Protein AF-A0A3D5X5B9-F1 (afdb_monomer_lite)

pLDDT: mean 83.39, std 9.24, range [55.5, 95.06]

Secondary structure (DSSP, 8-state):
--EEEEEEEE-TT-S-EEEEEEES-S--HHHHHHHHHTT---------SSHHHHHHHHHHHHHHHHHT-

Radius of gyration: 17.08 Å; chains: 1; bounding box: 29×20×55 Å

Sequence (69 aa):
AKILGCFITSHPNSTQIELTLKLNVTDVTSIIQTFNRYDYTVLGSFMKHDDEEDLLEDRYNLLMKYLNT

Structure (mmCIF, N/CA/C/O backbone):
data_AF-A0A3D5X5B9-F1
#
_entry.id   AF-A0A3D5X5B9-F1
#
loop_
_atom_site.group_PDB
_atom_site.id
_atom_site.type_symbol
_atom_site.label_atom_id
_atom_site.label_alt_id
_atom_site.label_comp_id
_atom_site.label_asym_id
_atom_site.label_entity_id
_atom_site.label_seq_id
_atom_site.pdbx_PDB_ins_code
_atom_site.Cartn_x
_atom_site.Cartn_y
_atom_site.Cartn_z
_atom_site.occupancy
_atom_site.B_iso_or_equiv
_atom_site.auth_seq_id
_atom_site.auth_comp_id
_atom_site.auth_asym_id
_atom_site.auth_atom_id
_atom_site.pdbx_PDB_model_num
ATOM 1 N N . ALA A 1 1 ? 5.518 -10.147 0.280 1.00 74.62 1 ALA A N 1
ATOM 2 C CA . ALA A 1 1 ? 5.781 -8.994 1.168 1.00 74.62 1 ALA A CA 1
ATOM 3 C C . ALA A 1 1 ? 5.706 -9.438 2.627 1.00 74.62 1 ALA A C 1
ATOM 5 O O . ALA A 1 1 ? 4.877 -10.285 2.936 1.00 74.62 1 ALA A O 1
ATOM 6 N N . LYS A 1 2 ? 6.560 -8.901 3.510 1.00 86.31 2 LYS A N 1
ATOM 7 C CA . LYS A 1 2 ? 6.498 -9.150 4.963 1.00 86.31 2 LYS A CA 1
ATOM 8 C C . LYS A 1 2 ? 5.931 -7.918 5.671 1.00 86.31 2 LYS A C 1
ATOM 10 O O . LYS A 1 2 ? 6.345 -6.801 5.358 1.00 86.31 2 LYS A O 1
ATOM 15 N N . ILE A 1 3 ? 5.023 -8.134 6.622 1.00 89.56 3 ILE A N 1
ATOM 16 C CA . ILE A 1 3 ? 4.484 -7.085 7.493 1.00 89.56 3 ILE A CA 1
ATOM 17 C C . ILE A 1 3 ? 5.497 -6.839 8.616 1.00 89.56 3 ILE A C 1
ATOM 19 O O . ILE A 1 3 ? 5.841 -7.755 9.362 1.00 89.56 3 ILE A O 1
ATOM 23 N N . LEU A 1 4 ? 6.019 -5.616 8.689 1.00 88.50 4 LEU A N 1
ATOM 24 C CA . LEU A 1 4 ? 6.938 -5.157 9.734 1.00 88.50 4 LEU A CA 1
ATOM 25 C C . LEU A 1 4 ? 6.188 -4.614 10.952 1.00 88.50 4 LEU A C 1
ATOM 27 O O . LEU A 1 4 ? 6.720 -4.633 12.056 1.00 88.50 4 LEU A O 1
ATOM 31 N N . GLY A 1 5 ? 4.970 -4.119 10.747 1.00 88.06 5 GLY A N 1
ATOM 32 C CA . GLY A 1 5 ? 4.114 -3.611 11.808 1.00 88.06 5 GLY A CA 1
ATOM 33 C C . GLY A 1 5 ? 2.687 -3.408 11.321 1.00 88.06 5 GLY A C 1
ATOM 34 O O . GLY A 1 5 ? 2.453 -3.189 10.132 1.00 88.06 5 GLY A O 1
ATOM 35 N N . CYS A 1 6 ? 1.747 -3.491 12.254 1.00 91.00 6 CYS A N 1
ATOM 36 C CA . CYS A 1 6 ? 0.326 -3.306 12.018 1.00 91.00 6 CYS A CA 1
ATOM 37 C C . CYS A 1 6 ? -0.237 -2.449 13.148 1.00 91.00 6 CYS A C 1
ATOM 39 O O . CYS A 1 6 ? -0.025 -2.760 14.320 1.00 91.00 6 CYS A O 1
ATOM 41 N N . PHE A 1 7 ? -0.948 -1.390 12.789 1.00 91.44 7 PHE A N 1
ATOM 42 C CA . PHE A 1 7 ? -1.595 -0.484 13.725 1.00 91.44 7 PHE A CA 1
ATOM 43 C C . PHE A 1 7 ? -3.081 -0.434 13.398 1.00 91.44 7 PHE A C 1
ATOM 45 O O . PHE A 1 7 ? -3.455 -0.338 12.230 1.00 91.44 7 PHE A O 1
ATOM 52 N N . ILE A 1 8 ? -3.908 -0.533 14.433 1.00 90.69 8 ILE A N 1
ATOM 53 C CA . ILE A 1 8 ? -5.362 -0.492 14.320 1.00 90.69 8 ILE A CA 1
ATOM 54 C C . ILE A 1 8 ? -5.829 0.788 14.995 1.00 90.69 8 ILE A C 1
ATOM 56 O O . ILE A 1 8 ? -5.568 0.991 16.182 1.00 90.69 8 ILE A O 1
ATOM 60 N N . THR A 1 9 ? -6.543 1.615 14.245 1.00 88.56 9 THR A N 1
ATOM 61 C CA . THR A 1 9 ? -7.226 2.796 14.759 1.00 88.56 9 THR A CA 1
ATOM 62 C C . THR A 1 9 ? -8.724 2.537 14.660 1.00 88.56 9 THR A C 1
ATOM 64 O O . THR A 1 9 ? -9.265 2.300 13.582 1.00 88.56 9 THR A O 1
ATOM 67 N N . SER A 1 10 ? -9.396 2.527 15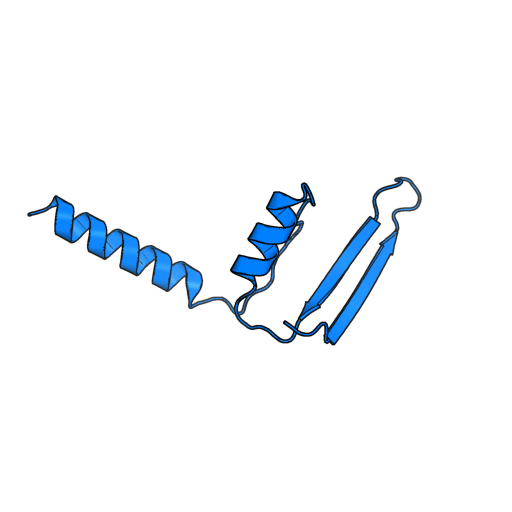.809 1.00 85.44 10 SER A N 1
ATOM 68 C CA . SER A 1 10 ? -10.849 2.381 15.883 1.00 85.44 10 SER A CA 1
ATOM 69 C C . SER A 1 10 ? -11.470 3.749 16.086 1.00 85.44 10 SER A C 1
ATOM 71 O O . SER A 1 10 ? -11.068 4.484 16.989 1.00 85.44 10 SER A O 1
ATOM 73 N N . HIS A 1 11 ? -12.498 4.062 15.305 1.00 82.19 11 HIS A N 1
ATOM 74 C CA . HIS A 1 11 ? -13.277 5.274 15.514 1.00 82.19 11 HIS A CA 1
ATOM 75 C C . HIS A 1 11 ? -14.436 4.980 16.469 1.00 82.19 11 HIS A C 1
ATOM 77 O O . HIS A 1 11 ? -15.252 4.117 16.170 1.00 82.19 11 HIS A O 1
ATOM 83 N N . PRO A 1 12 ? -14.563 5.673 17.613 1.00 77.31 12 PRO A N 1
ATOM 84 C CA . PRO A 1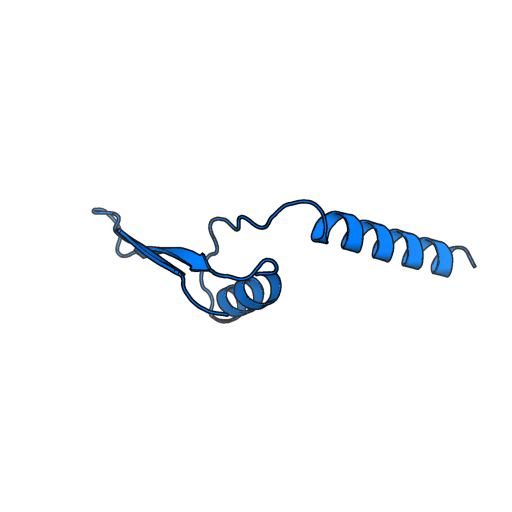 12 ? -15.598 5.366 18.608 1.00 77.31 12 PRO A CA 1
ATOM 85 C C . PRO A 1 12 ? -17.035 5.581 18.099 1.00 77.31 12 PRO A C 1
ATOM 87 O O . PRO A 1 12 ? -17.972 5.019 18.656 1.00 77.31 12 PRO A O 1
ATOM 90 N N . ASN A 1 13 ? -17.207 6.358 17.026 1.00 79.69 13 ASN A N 1
ATOM 91 C CA . ASN A 1 13 ? -18.508 6.686 16.437 1.00 79.69 13 ASN A CA 1
ATOM 92 C C . ASN A 1 13 ? -18.818 5.899 15.150 1.00 79.69 13 ASN A C 1
ATOM 94 O O . ASN A 1 13 ? -19.806 6.196 14.483 1.00 79.69 13 ASN A O 1
ATOM 98 N N . SER A 1 14 ? -17.973 4.941 14.759 1.00 79.56 14 SER A N 1
ATOM 99 C CA . SER A 1 14 ? -18.126 4.195 13.508 1.00 79.56 14 SER A CA 1
ATOM 100 C C . SER A 1 14 ? -17.700 2.741 13.683 1.00 79.56 14 SER A C 1
ATOM 102 O O . SER A 1 14 ? -16.758 2.440 14.403 1.00 79.56 14 SER A O 1
ATOM 104 N N . THR A 1 15 ? -18.354 1.820 12.977 1.00 82.31 15 THR A N 1
ATOM 105 C CA . THR A 1 15 ? -17.890 0.426 12.857 1.00 82.31 15 THR A CA 1
ATOM 106 C C . THR A 1 15 ? -16.728 0.277 11.871 1.00 82.31 15 THR A C 1
ATOM 108 O O . THR A 1 15 ? -16.301 -0.839 11.581 1.00 82.31 15 THR A O 1
ATOM 111 N N . GLN A 1 16 ? -16.232 1.386 11.319 1.00 82.69 16 GLN A N 1
ATOM 112 C CA . GLN A 1 16 ? -15.080 1.403 10.430 1.00 82.69 16 GLN A CA 1
ATOM 113 C C . GLN A 1 16 ? -13.785 1.270 11.232 1.00 82.69 16 GLN A C 1
ATOM 115 O O . GLN A 1 16 ? -13.569 1.958 12.233 1.00 82.69 16 GLN A O 1
ATOM 120 N N . ILE A 1 17 ? -12.921 0.380 10.754 1.00 88.00 17 ILE A N 1
ATOM 121 C CA . ILE A 1 17 ? -11.597 0.133 11.312 1.00 88.00 17 ILE A CA 1
ATOM 122 C C . ILE A 1 17 ? -10.578 0.672 10.320 1.00 88.00 17 ILE A C 1
ATOM 124 O O . ILE A 1 17 ? -10.565 0.269 9.158 1.00 88.00 17 ILE A O 1
ATOM 128 N N . GLU A 1 18 ? -9.704 1.549 10.792 1.00 89.31 18 GLU A N 1
ATOM 129 C CA . GLU A 1 18 ? -8.544 1.984 10.032 1.00 89.31 18 GLU A CA 1
ATOM 130 C C . GLU A 1 18 ? -7.353 1.089 10.361 1.00 89.31 18 GLU A C 1
ATOM 132 O O . GLU A 1 18 ? -6.990 0.889 11.524 1.00 89.31 18 GLU A O 1
ATOM 137 N N . LEU A 1 19 ? -6.745 0.539 9.314 1.00 88.94 19 LEU A N 1
ATOM 138 C CA . LEU A 1 19 ? -5.597 -0.345 9.413 1.00 88.94 19 LEU A CA 1
ATOM 139 C C . LEU A 1 19 ? -4.395 0.315 8.740 1.00 88.94 19 LEU A C 1
ATOM 141 O O . LEU A 1 19 ? -4.392 0.523 7.529 1.00 88.94 19 LEU A O 1
ATOM 145 N N . THR A 1 20 ? -3.347 0.577 9.513 1.00 90.56 20 THR A N 1
ATOM 146 C CA . THR A 1 20 ? -2.081 1.095 8.990 1.00 90.56 20 THR A CA 1
ATOM 147 C C . THR A 1 20 ? -1.036 -0.012 9.006 1.00 90.56 20 THR A C 1
ATOM 149 O O . THR A 1 20 ? -0.663 -0.530 10.062 1.00 90.56 20 THR A O 1
ATOM 152 N N . LEU A 1 21 ? -0.542 -0.379 7.823 1.00 89.00 21 LEU A N 1
ATOM 153 C CA . LEU A 1 21 ? 0.433 -1.452 7.636 1.00 89.00 21 LEU A CA 1
ATOM 154 C C . LEU A 1 21 ? 1.803 -0.885 7.263 1.00 89.00 21 LEU A C 1
ATOM 156 O O . LEU A 1 21 ? 1.945 -0.171 6.274 1.00 89.00 21 LEU A O 1
ATOM 160 N N . LYS A 1 22 ? 2.838 -1.268 8.017 1.00 89.69 22 LYS A N 1
ATOM 161 C CA . LYS A 1 22 ? 4.239 -1.032 7.649 1.00 89.69 22 LYS A CA 1
ATOM 162 C C . LYS A 1 22 ? 4.793 -2.289 6.995 1.00 89.69 22 LYS A C 1
ATOM 164 O O . LYS A 1 22 ? 4.826 -3.350 7.620 1.00 89.69 22 LYS A O 1
ATOM 169 N N . LEU A 1 23 ? 5.255 -2.179 5.755 1.00 87.94 23 LEU A N 1
ATOM 170 C CA . LEU A 1 23 ? 5.717 -3.311 4.950 1.00 87.94 23 LEU A CA 1
ATOM 171 C C . LEU A 1 23 ? 7.213 -3.193 4.628 1.00 87.94 23 LEU A C 1
ATOM 173 O O . LEU A 1 23 ? 7.759 -2.096 4.596 1.00 87.94 23 LEU A O 1
ATOM 177 N N . ASN A 1 24 ? 7.875 -4.3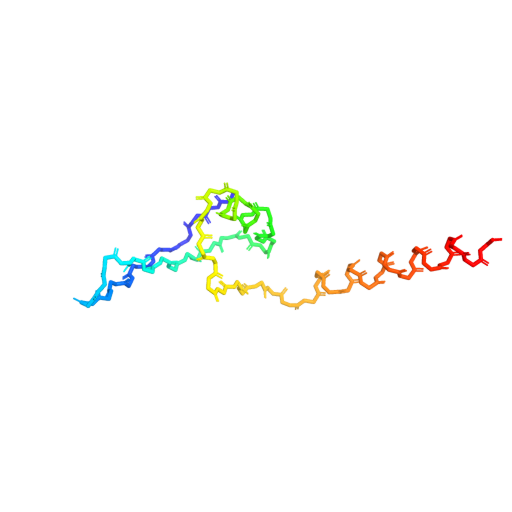30 4.390 1.00 86.06 24 ASN A N 1
ATOM 178 C CA . ASN A 1 24 ? 9.279 -4.388 3.946 1.00 86.06 24 ASN A CA 1
ATOM 179 C C . ASN A 1 24 ? 9.420 -4.412 2.413 1.00 86.06 24 ASN A C 1
ATOM 181 O O . ASN A 1 24 ? 10.239 -5.151 1.872 1.00 86.06 24 ASN A O 1
ATOM 185 N N . VAL A 1 25 ? 8.538 -3.729 1.697 1.00 82.44 25 VAL A N 1
ATOM 186 C CA . VAL A 1 25 ? 8.593 -3.663 0.235 1.00 82.44 25 VAL A CA 1
ATOM 187 C C . VAL A 1 25 ? 8.600 -2.205 -0.182 1.00 82.44 25 VAL A C 1
ATOM 189 O O . VAL A 1 25 ? 7.918 -1.388 0.432 1.00 82.44 25 VAL A O 1
ATOM 192 N N . THR A 1 26 ? 9.415 -1.891 -1.182 1.00 77.06 26 THR A N 1
ATOM 193 C CA . THR A 1 26 ? 9.497 -0.563 -1.798 1.00 77.06 26 THR A CA 1
ATOM 194 C C . THR A 1 26 ? 8.318 -0.320 -2.730 1.00 77.06 26 THR A C 1
ATOM 196 O O . THR A 1 26 ? 7.695 0.730 -2.642 1.00 77.06 26 THR A O 1
ATOM 199 N N . ASP A 1 27 ? 7.975 -1.319 -3.545 1.00 78.88 27 ASP A N 1
ATOM 200 C CA . ASP A 1 27 ? 6.793 -1.307 -4.405 1.00 78.88 27 ASP A CA 1
ATOM 201 C C . ASP A 1 27 ? 5.597 -1.959 -3.685 1.00 78.88 27 ASP A C 1
ATOM 203 O O . ASP A 1 27 ? 5.604 -3.159 -3.379 1.00 78.88 27 ASP A O 1
ATOM 207 N N . VAL A 1 28 ? 4.564 -1.161 -3.397 1.00 82.94 28 VAL A N 1
ATOM 208 C CA . VAL A 1 28 ? 3.280 -1.636 -2.851 1.00 82.94 28 VAL A CA 1
ATOM 209 C C . VAL A 1 28 ? 2.148 -1.595 -3.877 1.00 82.94 28 VAL A C 1
ATOM 211 O O . VAL A 1 28 ? 1.017 -1.923 -3.524 1.00 82.94 28 VAL A O 1
ATOM 214 N N . THR A 1 29 ? 2.416 -1.283 -5.146 1.00 83.00 29 THR A N 1
ATOM 215 C CA . THR A 1 29 ? 1.406 -1.160 -6.213 1.00 83.00 29 THR A CA 1
ATOM 216 C C . THR A 1 29 ? 0.550 -2.419 -6.323 1.00 83.00 29 THR A C 1
ATOM 218 O O . THR A 1 29 ? -0.679 -2.365 -6.291 1.00 83.00 29 THR A O 1
ATOM 221 N N . SER A 1 30 ? 1.191 -3.592 -6.336 1.00 84.94 30 SER A N 1
ATOM 222 C CA . SER A 1 30 ? 0.494 -4.889 -6.376 1.00 84.94 30 SER A CA 1
ATOM 223 C C . SER A 1 30 ? -0.387 -5.131 -5.140 1.00 84.94 30 SER A C 1
ATOM 225 O O . SER A 1 30 ? -1.424 -5.796 -5.208 1.00 84.94 30 SER A O 1
ATOM 227 N N . ILE A 1 31 ? 0.014 -4.587 -3.991 1.00 87.69 31 ILE A N 1
ATOM 228 C CA . ILE A 1 31 ? -0.705 -4.721 -2.722 1.00 87.69 31 ILE A CA 1
ATOM 229 C C . ILE A 1 31 ? -1.919 -3.787 -2.715 1.00 87.69 31 ILE A C 1
ATOM 231 O O . ILE A 1 31 ? -3.015 -4.231 -2.383 1.00 87.69 31 ILE A O 1
ATOM 235 N N . ILE A 1 32 ? -1.756 -2.539 -3.164 1.00 86.50 32 ILE A N 1
ATOM 236 C CA . ILE A 1 32 ? -2.846 -1.568 -3.340 1.00 86.50 32 ILE A CA 1
ATOM 237 C C . ILE A 1 32 ? -3.895 -2.117 -4.311 1.00 86.50 32 ILE A C 1
ATOM 239 O O . ILE A 1 32 ? -5.081 -2.126 -3.993 1.00 86.50 32 ILE A O 1
ATOM 243 N N . GLN A 1 33 ? -3.470 -2.660 -5.457 1.00 87.00 33 GLN A N 1
ATOM 244 C CA . GLN A 1 33 ? -4.377 -3.303 -6.415 1.00 87.00 33 GLN A CA 1
ATOM 245 C C . GLN A 1 33 ? -5.165 -4.458 -5.789 1.00 87.00 33 GLN A C 1
ATOM 247 O O . GLN A 1 33 ? -6.337 -4.657 -6.108 1.00 87.00 33 GLN A O 1
ATOM 252 N N . THR A 1 34 ? -4.535 -5.218 -4.892 1.00 90.44 34 THR A N 1
ATOM 253 C CA . THR A 1 34 ? -5.201 -6.306 -4.172 1.00 90.44 34 THR A CA 1
ATOM 254 C C . THR A 1 34 ? -6.241 -5.759 -3.197 1.00 90.44 34 THR A C 1
ATOM 256 O O . THR A 1 34 ? -7.365 -6.248 -3.188 1.00 90.44 34 THR A O 1
ATOM 259 N N . PHE A 1 35 ? -5.915 -4.721 -2.424 1.00 90.25 35 PHE A N 1
ATOM 260 C CA . PHE A 1 35 ? -6.875 -4.088 -1.516 1.00 90.25 35 PHE A CA 1
ATOM 261 C C . PHE A 1 35 ? -8.078 -3.502 -2.262 1.00 90.25 35 PHE A C 1
ATOM 263 O O . PHE A 1 35 ? -9.211 -3.784 -1.879 1.00 90.25 35 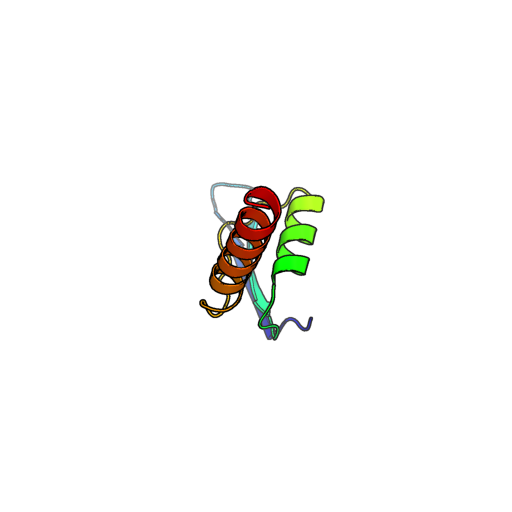PHE A O 1
ATOM 270 N N . ASN A 1 36 ? -7.842 -2.816 -3.382 1.00 87.94 36 ASN A N 1
ATOM 271 C CA . ASN A 1 36 ? -8.909 -2.311 -4.248 1.00 87.94 36 ASN A CA 1
ATOM 272 C C . ASN A 1 36 ? -9.788 -3.441 -4.808 1.00 87.94 36 ASN A C 1
ATOM 274 O O . ASN A 1 36 ? -10.997 -3.281 -4.914 1.00 87.94 36 ASN A O 1
ATOM 278 N N . ARG A 1 37 ? -9.208 -4.604 -5.144 1.00 92.50 37 ARG A N 1
ATOM 279 C CA . ARG A 1 37 ? -9.961 -5.770 -5.645 1.00 92.50 37 ARG A CA 1
ATOM 280 C C . ARG A 1 37 ? -10.915 -6.365 -4.609 1.00 92.50 37 ARG A C 1
ATOM 282 O O . ARG A 1 37 ? -11.915 -6.960 -4.991 1.00 92.50 37 ARG A O 1
ATOM 289 N N . TYR A 1 38 ? -10.581 -6.260 -3.328 1.00 92.56 38 TYR A N 1
ATOM 290 C CA . TYR A 1 38 ? -11.413 -6.754 -2.229 1.00 92.56 38 TYR A CA 1
ATOM 291 C C . TYR A 1 38 ? -12.294 -5.656 -1.616 1.00 92.56 38 TYR A C 1
ATOM 293 O O . TYR A 1 38 ? -12.756 -5.817 -0.489 1.00 92.56 38 TYR A O 1
ATOM 301 N N . ASP A 1 39 ? -12.506 -4.552 -2.339 1.00 88.06 39 ASP A N 1
ATOM 302 C CA . ASP A 1 39 ? -13.333 -3.417 -1.918 1.00 88.06 39 ASP A CA 1
ATOM 303 C C . ASP A 1 39 ? -12.880 -2.762 -0.596 1.00 88.06 39 ASP A C 1
ATOM 305 O O . ASP A 1 39 ? -13.681 -2.185 0.142 1.00 88.06 39 ASP A O 1
ATOM 309 N N . TYR A 1 40 ? -11.578 -2.814 -0.285 1.00 87.94 40 TYR A N 1
ATOM 310 C CA . TYR A 1 40 ? -11.007 -2.037 0.815 1.00 87.94 40 TYR A CA 1
ATOM 311 C C . TYR A 1 40 ? -10.656 -0.621 0.350 1.00 87.94 40 TYR A C 1
ATOM 313 O O . TYR A 1 40 ? -9.975 -0.434 -0.658 1.00 87.94 40 TYR A O 1
ATOM 321 N N . THR A 1 41 ? -11.048 0.384 1.134 1.00 85.44 41 THR A N 1
ATOM 322 C CA . THR A 1 41 ? -10.703 1.787 0.870 1.00 85.44 41 THR A CA 1
ATOM 323 C C . THR A 1 41 ? -9.272 2.089 1.314 1.00 85.44 41 THR A C 1
ATOM 325 O O . THR A 1 41 ? -8.972 2.112 2.508 1.00 85.44 41 THR A O 1
ATOM 328 N N . VAL A 1 42 ? -8.382 2.363 0.359 1.00 85.38 42 VAL A N 1
ATOM 329 C CA . VAL A 1 42 ? -7.001 2.784 0.641 1.00 85.38 42 VAL A CA 1
ATOM 330 C C . VAL A 1 42 ? -6.972 4.294 0.898 1.00 85.38 42 VAL A C 1
ATOM 332 O O . VAL A 1 42 ? -7.127 5.086 -0.024 1.00 85.38 42 VAL A O 1
ATOM 335 N N . LEU A 1 43 ? -6.774 4.695 2.159 1.00 83.38 43 LEU A N 1
ATOM 336 C CA . LEU A 1 43 ? -6.733 6.111 2.570 1.00 83.38 43 LEU A CA 1
ATOM 337 C C . LEU A 1 43 ? -5.437 6.826 2.162 1.00 83.38 43 LEU A C 1
ATOM 339 O O . LEU A 1 43 ? -5.426 8.038 1.968 1.00 83.38 43 LEU A O 1
ATOM 343 N N . GLY A 1 44 ? -4.339 6.084 2.046 1.00 79.38 44 GLY A N 1
ATOM 344 C CA . GLY A 1 44 ? -3.051 6.628 1.645 1.00 79.38 44 GLY A CA 1
ATOM 345 C C . GLY A 1 44 ? -1.987 5.546 1.542 1.00 79.38 44 GLY A C 1
ATOM 346 O O . GLY A 1 44 ? -1.982 4.578 2.305 1.00 79.38 44 GLY A O 1
ATOM 347 N N . SER A 1 45 ? -1.073 5.721 0.595 1.00 77.94 45 SER A N 1
ATOM 348 C CA . SER A 1 45 ? 0.090 4.862 0.400 1.00 77.94 45 SER A CA 1
ATOM 349 C C . SER A 1 45 ? 1.343 5.716 0.346 1.00 77.94 45 SER A C 1
ATOM 351 O O . SER A 1 45 ? 1.419 6.664 -0.429 1.00 77.94 45 SER A O 1
ATOM 353 N N . PHE A 1 46 ? 2.339 5.359 1.149 1.00 74.00 46 PHE A N 1
ATOM 354 C CA . PHE A 1 46 ? 3.619 6.055 1.190 1.00 74.00 46 PHE A CA 1
ATOM 355 C C . PHE A 1 46 ? 4.687 5.134 0.611 1.00 74.00 46 PHE A C 1
ATOM 357 O O . PHE A 1 46 ? 5.285 4.329 1.327 1.00 74.00 46 PHE A O 1
ATOM 364 N N . MET A 1 47 ? 4.879 5.222 -0.703 1.00 70.62 47 MET A N 1
ATOM 365 C CA . MET A 1 47 ? 6.048 4.649 -1.369 1.00 70.62 47 MET A CA 1
ATOM 366 C C . MET A 1 47 ? 7.192 5.653 -1.298 1.00 70.62 47 MET A C 1
ATOM 368 O O . MET A 1 47 ? 6.950 6.855 -1.172 1.00 70.62 47 MET A O 1
ATOM 372 N N . LYS A 1 48 ? 8.442 5.180 -1.357 1.00 60.78 48 LYS A N 1
ATOM 373 C CA . LYS A 1 48 ? 9.545 6.093 -1.670 1.00 60.78 48 LYS A CA 1
ATOM 374 C C . LYS A 1 48 ? 9.268 6.635 -3.073 1.00 60.78 48 LYS A C 1
ATOM 376 O O . LYS A 1 48 ? 9.305 5.880 -4.035 1.00 60.78 48 LYS A O 1
ATOM 381 N N . HIS A 1 49 ? 8.873 7.898 -3.108 1.00 59.91 49 HIS A N 1
ATOM 382 C CA . HIS A 1 49 ? 8.598 8.678 -4.300 1.00 59.91 49 HIS A CA 1
ATOM 383 C C . HIS A 1 49 ? 9.886 8.771 -5.126 1.00 59.91 49 HIS A C 1
ATOM 385 O O . HIS A 1 49 ? 10.923 9.095 -4.547 1.00 59.91 49 HIS A O 1
ATOM 391 N N . ASP A 1 50 ? 9.800 8.304 -6.374 1.00 57.59 50 ASP A N 1
ATOM 392 C CA . ASP A 1 50 ? 10.491 8.782 -7.589 1.00 57.59 50 ASP A CA 1
ATOM 393 C C . ASP A 1 50 ? 10.274 7.751 -8.724 1.00 57.59 50 ASP A C 1
ATOM 395 O O . ASP A 1 50 ? 9.902 8.111 -9.831 1.00 57.59 50 ASP A O 1
ATOM 399 N N . ASP A 1 51 ? 10.317 6.443 -8.435 1.00 59.50 51 ASP A N 1
ATOM 400 C CA . ASP A 1 51 ? 10.325 5.424 -9.504 1.00 59.50 51 ASP A CA 1
ATOM 401 C C . ASP A 1 51 ? 8.995 5.269 -10.279 1.00 59.50 51 ASP A C 1
ATOM 403 O O . ASP A 1 51 ? 9.009 4.890 -11.448 1.00 59.50 51 ASP A O 1
ATOM 407 N N . GLU A 1 52 ? 7.830 5.484 -9.653 1.00 66.12 52 GLU A N 1
ATOM 408 C CA . GLU A 1 52 ? 6.535 5.201 -10.306 1.00 66.12 52 GLU A CA 1
ATOM 409 C C . GLU A 1 52 ? 6.081 6.329 -11.242 1.00 66.12 52 GLU A C 1
ATOM 411 O O . GLU A 1 52 ? 5.553 6.051 -12.320 1.00 66.12 52 GLU A O 1
ATOM 416 N N . GLU A 1 53 ? 6.298 7.585 -10.848 1.00 70.38 53 GLU A N 1
ATOM 417 C CA . GLU A 1 53 ? 5.935 8.755 -11.655 1.00 70.38 53 GLU A CA 1
ATOM 418 C C . GLU A 1 53 ? 6.865 8.870 -12.870 1.00 70.38 53 GLU A C 1
ATOM 420 O O . GLU A 1 53 ? 6.374 8.967 -13.997 1.00 70.38 53 GLU A O 1
ATOM 425 N N . ASP A 1 54 ? 8.172 8.671 -12.662 1.00 74.31 54 ASP A N 1
ATOM 426 C CA 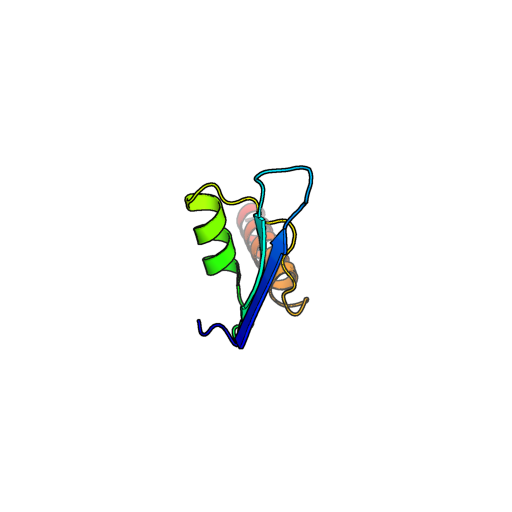. ASP A 1 54 ? 9.176 8.601 -13.730 1.00 74.31 54 ASP A CA 1
ATOM 427 C C . ASP A 1 54 ? 8.873 7.462 -14.721 1.00 74.31 54 ASP A C 1
ATOM 429 O O . ASP A 1 54 ? 8.902 7.648 -15.940 1.00 74.31 54 ASP A O 1
ATOM 433 N N . LEU A 1 55 ? 8.494 6.274 -14.227 1.00 78.44 55 LEU A N 1
ATOM 434 C CA . LEU A 1 55 ? 8.101 5.147 -15.082 1.00 78.44 55 LEU A CA 1
ATOM 435 C C . LEU A 1 55 ? 6.849 5.462 -15.918 1.00 78.44 55 LEU A C 1
ATOM 437 O O . LEU A 1 55 ? 6.727 5.009 -17.065 1.00 78.44 55 LEU A O 1
ATOM 441 N N . LEU A 1 56 ? 5.882 6.178 -15.339 1.00 80.69 56 LEU A N 1
ATOM 442 C CA . LEU A 1 56 ? 4.657 6.563 -16.035 1.00 80.69 56 LEU A CA 1
ATOM 443 C C . LEU A 1 56 ? 4.960 7.582 -17.140 1.00 80.69 56 LEU A C 1
ATOM 445 O O . LEU A 1 56 ? 4.444 7.447 -18.255 1.00 80.69 56 LEU A O 1
ATOM 449 N N . GLU A 1 57 ? 5.824 8.552 -16.843 1.00 86.00 57 GLU A N 1
ATOM 450 C CA . GLU A 1 57 ? 6.292 9.563 -17.788 1.00 86.00 57 GLU A CA 1
ATOM 451 C C . GLU A 1 57 ? 7.068 8.925 -18.950 1.00 86.00 57 GLU A C 1
ATOM 453 O O . GLU A 1 57 ? 6.768 9.187 -20.120 1.00 86.00 57 GLU A O 1
ATOM 458 N N . ASP A 1 58 ? 7.974 7.989 -18.664 1.00 88.06 58 ASP A N 1
ATOM 459 C CA . ASP A 1 58 ? 8.721 7.242 -19.680 1.00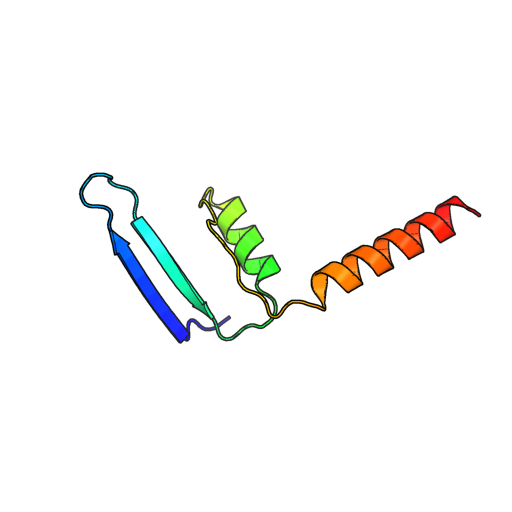 88.06 58 ASP A CA 1
ATOM 460 C C . ASP A 1 58 ? 7.800 6.454 -20.618 1.00 88.06 58 ASP A C 1
ATOM 462 O O . ASP A 1 58 ? 7.968 6.467 -21.844 1.00 88.06 58 ASP A O 1
ATOM 466 N N . ARG A 1 59 ? 6.779 5.784 -20.069 1.00 88.31 59 ARG A N 1
ATOM 467 C CA . ARG A 1 59 ? 5.787 5.045 -20.867 1.00 88.31 59 ARG A CA 1
ATOM 468 C C . ARG A 1 59 ? 4.948 5.960 -21.743 1.00 88.31 59 ARG A C 1
ATOM 470 O O . ARG A 1 59 ? 4.676 5.617 -22.897 1.00 88.31 59 ARG A O 1
ATOM 477 N N . TYR A 1 60 ? 4.548 7.106 -21.209 1.00 91.00 60 TYR A N 1
ATOM 478 C CA . TYR A 1 60 ? 3.818 8.118 -21.957 1.00 91.00 60 TYR A CA 1
ATOM 479 C C . TYR A 1 60 ? 4.658 8.669 -23.118 1.00 91.00 60 TYR A C 1
ATOM 481 O O . TYR A 1 60 ? 4.191 8.716 -24.259 1.00 91.00 60 TYR A O 1
ATOM 489 N N . ASN A 1 61 ? 5.926 8.994 -22.863 1.00 92.75 61 ASN A N 1
ATOM 490 C CA . ASN A 1 61 ? 6.854 9.479 -23.881 1.00 92.75 61 ASN A CA 1
ATOM 491 C C . ASN A 1 61 ? 7.094 8.438 -24.985 1.00 92.75 61 ASN A C 1
ATOM 493 O O . ASN A 1 61 ? 7.093 8.777 -26.174 1.00 92.75 61 ASN A O 1
ATOM 497 N N . LEU A 1 62 ? 7.234 7.156 -24.622 1.00 93.88 62 LEU A N 1
ATOM 498 C CA . LEU A 1 62 ? 7.365 6.066 -25.593 1.00 93.88 62 LEU A CA 1
ATOM 499 C C . LEU A 1 62 ? 6.136 5.961 -26.506 1.00 93.88 62 LEU A C 1
ATOM 501 O O . LEU A 1 62 ? 6.276 5.803 -27.721 1.00 93.88 62 LEU A O 1
ATOM 505 N N . LEU A 1 63 ? 4.940 6.073 -25.925 1.00 93.75 63 LEU A N 1
ATOM 506 C CA . LEU A 1 63 ? 3.680 6.047 -26.661 1.00 93.75 63 LEU A CA 1
ATOM 507 C C . LEU A 1 63 ? 3.586 7.216 -27.650 1.00 93.75 63 LEU A C 1
ATOM 509 O O . LEU A 1 63 ? 3.256 7.004 -28.816 1.00 93.75 63 LEU A O 1
ATOM 513 N N . MET A 1 64 ? 3.920 8.435 -27.219 1.00 95.06 64 MET A N 1
ATOM 514 C CA . MET A 1 64 ? 3.888 9.615 -28.090 1.00 95.06 64 MET A CA 1
ATOM 515 C C . MET A 1 64 ? 4.890 9.515 -29.239 1.00 95.06 64 MET A C 1
ATOM 517 O O . MET A 1 64 ? 4.590 9.918 -30.362 1.00 95.06 64 MET A O 1
ATOM 521 N N . LYS A 1 65 ? 6.067 8.930 -29.000 1.00 92.81 65 LYS A N 1
ATOM 522 C CA . LYS A 1 65 ? 7.037 8.658 -30.065 1.00 92.81 65 LYS A CA 1
ATOM 523 C C . LYS A 1 65 ? 6.503 7.651 -31.088 1.00 92.81 65 LYS A C 1
ATOM 525 O O . LYS A 1 65 ? 6.703 7.849 -32.282 1.00 92.81 65 LYS A O 1
ATOM 530 N N . TYR A 1 66 ? 5.814 6.605 -30.632 1.00 91.81 66 TYR A N 1
ATOM 531 C CA . TYR A 1 66 ? 5.188 5.615 -31.511 1.00 91.81 66 TYR A CA 1
ATOM 532 C C . TYR A 1 66 ? 4.057 6.218 -32.360 1.00 91.81 66 TYR A C 1
ATOM 534 O O . TYR A 1 66 ? 3.961 5.912 -33.541 1.00 91.81 66 TYR A O 1
ATOM 542 N N . LEU A 1 67 ? 3.230 7.097 -31.783 1.00 93.06 67 LEU A N 1
ATOM 543 C CA . LEU A 1 67 ? 2.116 7.753 -32.487 1.00 93.06 67 LEU A CA 1
ATOM 544 C C . LEU A 1 67 ? 2.554 8.847 -33.472 1.00 93.06 67 LEU A C 1
ATOM 546 O O . LEU A 1 67 ? 1.822 9.139 -34.411 1.00 93.06 67 LEU A O 1
ATOM 550 N N . ASN A 1 68 ? 3.719 9.461 -33.257 1.00 80.38 68 ASN A N 1
ATOM 551 C CA . ASN A 1 68 ? 4.303 10.454 -34.167 1.00 80.38 68 ASN A CA 1
ATOM 552 C C . ASN A 1 68 ? 5.120 9.824 -35.317 1.00 80.38 68 ASN A C 1
ATOM 554 O O . ASN A 1 68 ? 5.850 10.542 -36.003 1.00 80.38 68 ASN A O 1
ATOM 558 N N . THR A 1 69 ? 5.034 8.500 -35.495 1.00 55.50 69 THR A N 1
ATOM 559 C CA . THR A 1 69 ? 5.600 7.759 -36.637 1.00 55.50 69 THR A CA 1
ATOM 560 C C . THR A 1 69 ? 4.521 7.527 -37.687 1.00 55.50 69 THR A C 1
ATOM 562 O O . THR A 1 69 ? 4.830 7.708 -38.885 1.00 55.50 69 THR A O 1
#

Foldseek 3Di:
DDFPDWDWDDDPVDPDIDIDTDDPDLDCPVVVVVCVVVVHDDPDDDHPPDPPVVVVVVVVVVVVVVVVD